Protein AF-A0A9P7KHD9-F1 (afdb_monomer_lite)

Sequence (95 aa):
GGPNWSTQAIERELKKDPVTFARAETGSKQVQLIGGEEKRAFTILVSVASDGTVLPMQAIYAGKTKRSQPSTTAPNDNDLINAGFLIQESGTATC

pLDDT: mean 71.38, std 18.43, range [34.53, 92.44]

Radius of gyration: 21.61 Å; chains: 1; bounding box: 32×31×68 Å

Foldseek 3Di:
DDDDDDPVNVVVVVVPDDDWDFDDDPPDPDTPTDPPDPPWDWDKDWDADPVRDTDAIEIETEDQDCVSWDDCPDPCVVVSVVSPHHYYYPNDNDD

Secondary structure (DSSP, 8-state):
------HHHHHHHHTT-SS------TT-S----TTS-----EEEEEEE-TTSPEEEEEEEESSSSGGGSPPTTSTTHHHHHHTT-EEEE-S----

Organism: NCBI:txid117069

Structure (mmCIF, N/CA/C/O backbone):
data_AF-A0A9P7KHD9-F1
#
_entry.id   AF-A0A9P7KHD9-F1
#
loop_
_atom_site.group_PDB
_atom_site.id
_atom_site.type_symbol
_atom_site.label_atom_id
_atom_site.label_alt_id
_atom_site.label_comp_id
_atom_site.label_asym_id
_atom_site.label_entity_id
_atom_site.label_seq_id
_atom_site.pdbx_PDB_ins_code
_atom_site.Cartn_x
_atom_site.Cartn_y
_atom_site.Cartn_z
_atom_site.occupancy
_atom_site.B_iso_or_equiv
_atom_site.auth_seq_id
_atom_site.auth_comp_id
_atom_site.auth_asym_id
_atom_site.auth_atom_id
_atom_site.pdbx_PDB_model_num
ATOM 1 N N . GLY A 1 1 ? 3.430 12.315 51.596 1.00 34.53 1 GLY A N 1
ATOM 2 C CA . GLY A 1 1 ? 2.187 12.972 51.159 1.00 34.53 1 GLY A CA 1
ATOM 3 C C . GLY A 1 1 ? 2.247 13.132 49.661 1.00 34.53 1 GLY A C 1
ATOM 4 O O . GLY A 1 1 ? 3.084 13.888 49.197 1.00 34.53 1 GLY A O 1
ATOM 5 N N . GLY A 1 2 ? 1.466 12.347 48.919 1.00 45.34 2 GLY A N 1
ATOM 6 C CA . GLY A 1 2 ? 1.341 12.497 47.466 1.00 45.34 2 GLY A CA 1
ATOM 7 C C . GLY A 1 2 ? 0.306 13.573 47.117 1.00 45.34 2 GLY A C 1
ATOM 8 O O . GLY A 1 2 ? -0.537 13.880 47.964 1.00 45.34 2 GLY A O 1
ATOM 9 N N . PRO A 1 3 ? 0.364 14.168 45.915 1.00 47.59 3 PRO A N 1
ATOM 10 C CA . PRO A 1 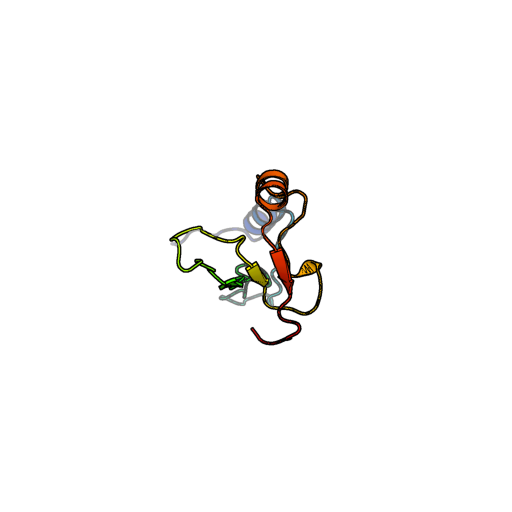3 ? -0.547 15.236 45.527 1.00 47.59 3 PRO A CA 1
ATOM 11 C C . PRO A 1 3 ? -1.995 14.724 45.451 1.00 47.59 3 PRO A C 1
ATOM 13 O O . PRO A 1 3 ? -2.296 13.770 44.736 1.00 47.59 3 PRO A O 1
ATOM 16 N N . ASN A 1 4 ? -2.881 15.379 46.205 1.00 50.75 4 ASN A N 1
ATOM 17 C CA . ASN A 1 4 ? -4.335 15.269 46.101 1.00 50.75 4 ASN A CA 1
ATOM 18 C C . ASN A 1 4 ? -4.772 15.985 44.816 1.00 50.75 4 ASN A C 1
ATOM 20 O O . ASN A 1 4 ? -4.952 17.203 44.808 1.00 50.75 4 ASN A O 1
ATOM 24 N N . TRP A 1 5 ? -4.886 15.239 43.720 1.00 48.66 5 TRP A N 1
ATOM 25 C CA . TRP A 1 5 ? -5.591 15.714 42.539 1.00 48.66 5 TRP A CA 1
ATOM 26 C C . TRP A 1 5 ? -7.090 15.686 42.846 1.00 48.66 5 TRP A C 1
ATOM 28 O O . TRP A 1 5 ? -7.654 14.646 43.174 1.00 48.66 5 TRP A O 1
ATOM 38 N N . SER A 1 6 ? -7.750 16.839 42.767 1.00 60.19 6 SER A N 1
ATOM 39 C CA . SER A 1 6 ? -9.206 16.878 42.841 1.00 60.19 6 SER A CA 1
ATOM 40 C C . SER A 1 6 ? -9.785 16.292 41.552 1.00 60.19 6 SER A C 1
ATOM 42 O O . SER A 1 6 ? -9.264 16.528 40.461 1.00 60.19 6 SER A O 1
ATOM 44 N N . THR A 1 7 ? -10.885 15.547 41.657 1.00 56.28 7 THR A N 1
ATOM 45 C CA . THR A 1 7 ? -11.608 14.949 40.516 1.00 56.28 7 THR A CA 1
ATOM 46 C C . THR A 1 7 ? -11.888 15.969 39.402 1.00 56.28 7 THR A C 1
ATOM 48 O O . THR A 1 7 ? -11.802 15.656 38.219 1.00 56.28 7 THR A O 1
ATOM 51 N N . GLN A 1 8 ? -12.095 17.233 39.782 1.00 52.91 8 GLN A N 1
ATOM 52 C CA . GLN A 1 8 ? -12.338 18.351 38.868 1.00 52.91 8 GLN A CA 1
ATOM 53 C C . GLN A 1 8 ? -11.127 18.720 37.990 1.00 52.91 8 GLN A C 1
ATOM 55 O O . GLN A 1 8 ? -11.306 19.246 36.891 1.00 52.91 8 GLN A O 1
ATOM 60 N N . ALA A 1 9 ? -9.896 18.469 38.451 1.00 56.62 9 ALA A N 1
ATOM 61 C CA . ALA A 1 9 ? -8.685 18.724 37.670 1.00 56.62 9 ALA A CA 1
ATOM 62 C C . ALA A 1 9 ? -8.511 17.687 36.549 1.00 56.62 9 ALA A C 1
ATOM 64 O O . ALA A 1 9 ? -8.137 18.045 35.436 1.00 56.62 9 ALA A O 1
ATOM 65 N N . ILE A 1 10 ? -8.866 16.426 36.817 1.00 57.09 10 ILE A N 1
ATOM 66 C CA . ILE A 1 10 ? -8.832 15.341 35.826 1.00 57.09 10 ILE A CA 1
ATOM 67 C C . ILE A 1 10 ? -9.884 15.571 34.737 1.00 57.09 10 ILE A C 1
ATOM 69 O O . ILE A 1 10 ? -9.589 15.452 33.549 1.00 57.09 10 ILE A O 1
ATOM 73 N N . GLU A 1 11 ? -11.099 15.960 35.127 1.00 55.25 11 GLU A N 1
ATOM 74 C CA . GLU A 1 11 ? -12.193 16.230 34.185 1.00 55.25 11 GLU A CA 1
ATOM 75 C C . GLU A 1 11 ? -11.896 17.408 33.245 1.00 55.25 11 GLU A C 1
ATOM 77 O O . GLU A 1 11 ? -12.316 17.396 32.087 1.00 55.25 11 GLU A O 1
ATOM 82 N N . ARG A 1 12 ? -11.157 18.423 33.716 1.00 52.97 12 ARG A N 1
ATOM 83 C CA . ARG A 1 12 ? -10.740 19.563 32.883 1.00 52.97 12 ARG A CA 1
ATOM 84 C C . ARG A 1 12 ? -9.672 19.193 31.858 1.00 52.97 12 ARG A C 1
ATOM 86 O O . ARG A 1 12 ? -9.709 19.742 30.760 1.00 52.97 12 ARG A O 1
ATOM 93 N N . GLU A 1 13 ? -8.764 18.277 32.187 1.00 54.72 13 GLU A N 1
ATOM 94 C CA . GLU A 1 13 ? -7.717 17.832 31.260 1.00 54.72 13 GLU A CA 1
ATOM 95 C C . GLU A 1 13 ? -8.278 16.872 30.198 1.00 54.72 13 GLU A C 1
ATOM 97 O O . GLU A 1 13 ? -7.981 17.025 29.017 1.00 54.72 13 GLU A O 1
ATOM 102 N N . LEU A 1 14 ? -9.196 15.971 30.578 1.00 53.66 14 LEU A N 1
ATOM 103 C CA . LEU A 1 14 ? -9.873 15.048 29.649 1.00 53.66 14 LEU A CA 1
ATOM 104 C C . LEU A 1 14 ? -10.739 15.755 28.594 1.00 53.66 14 LEU A C 1
ATOM 106 O O . LEU A 1 14 ? -11.021 15.186 27.544 1.00 53.66 14 LEU A O 1
ATOM 110 N N . LYS A 1 15 ? -11.172 16.995 28.850 1.00 54.81 15 LYS A N 1
ATOM 111 C CA . LYS A 1 15 ? -12.023 17.758 27.925 1.00 54.81 15 LYS A CA 1
ATOM 112 C C . LYS A 1 15 ? -11.246 18.455 26.799 1.00 54.81 15 LYS A C 1
ATOM 114 O O . LYS A 1 15 ? -11.886 19.049 25.932 1.00 54.81 15 LYS A O 1
ATOM 119 N N . LYS A 1 16 ? -9.906 18.421 26.812 1.00 53.28 16 LYS A N 1
ATOM 120 C CA . LYS A 1 16 ? -9.064 19.076 25.793 1.00 53.28 16 LYS A CA 1
ATOM 121 C C . LYS A 1 16 ? -8.881 18.263 24.508 1.00 53.28 16 LYS A C 1
ATOM 123 O O . LYS A 1 16 ? -8.672 18.882 23.470 1.00 53.28 16 LYS A O 1
ATOM 128 N N . ASP A 1 17 ? -9.054 16.941 24.543 1.00 44.47 17 ASP A N 1
ATOM 129 C CA . ASP A 1 17 ? -8.779 16.071 23.393 1.00 44.47 17 ASP A CA 1
ATOM 130 C C . ASP A 1 17 ? -10.068 15.383 22.896 1.00 44.47 17 ASP A C 1
ATOM 132 O O . ASP A 1 17 ? -10.583 14.474 23.549 1.00 44.47 17 ASP A O 1
ATOM 136 N N . PRO A 1 18 ? -10.644 15.786 21.746 1.00 43.28 18 PRO A N 1
ATOM 137 C CA . PRO A 1 18 ? -11.999 15.380 21.366 1.00 43.28 18 PRO A CA 1
ATOM 138 C C . PRO A 1 18 ? -12.137 13.962 20.780 1.00 43.28 18 PRO A C 1
ATOM 140 O O . PRO A 1 18 ? -13.191 13.651 20.229 1.00 43.28 18 PRO A O 1
ATOM 143 N N . VAL A 1 19 ? -11.134 13.076 20.859 1.00 46.62 19 VAL A N 1
ATOM 144 C CA . VAL A 1 19 ? -11.216 11.760 20.189 1.00 46.62 19 VAL A CA 1
ATOM 145 C C . VAL A 1 19 ? -10.579 10.629 20.999 1.00 46.62 19 VAL A C 1
ATOM 147 O O . VAL A 1 19 ? -9.668 9.966 20.524 1.00 46.62 19 VAL A O 1
ATOM 150 N N . THR A 1 20 ? -11.048 10.349 22.217 1.00 43.34 20 THR A N 1
ATOM 151 C CA . THR A 1 20 ? -10.852 9.020 22.837 1.00 43.34 20 THR A CA 1
ATOM 152 C C . THR A 1 20 ? -11.920 8.774 23.905 1.00 43.34 20 THR A C 1
ATOM 154 O O . THR A 1 20 ? -11.898 9.384 24.970 1.00 43.34 20 THR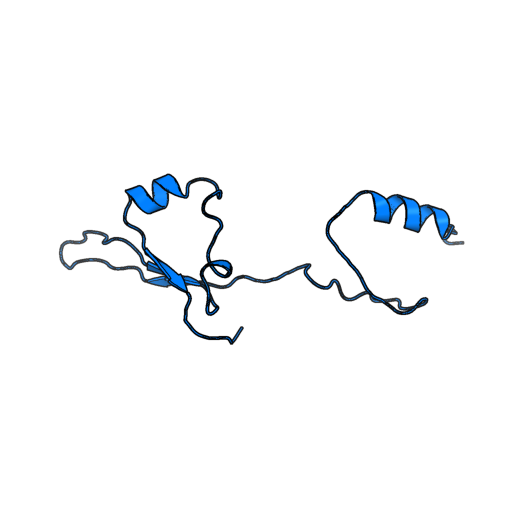 A O 1
ATOM 157 N N . PHE A 1 21 ? -12.864 7.863 23.652 1.00 50.94 21 PHE A N 1
ATOM 158 C CA . PHE A 1 21 ? -13.833 7.446 24.671 1.00 50.94 21 PHE A CA 1
ATOM 159 C C . PHE A 1 21 ? -13.247 6.295 25.486 1.00 50.94 21 PHE A C 1
ATOM 161 O O . PHE A 1 21 ? -13.312 5.132 25.091 1.00 50.94 21 PHE A O 1
ATOM 168 N N . ALA A 1 22 ? -12.666 6.618 26.636 1.00 47.94 22 ALA A N 1
ATOM 169 C CA . ALA A 1 22 ? -12.183 5.623 27.578 1.00 47.94 22 ALA A CA 1
ATOM 170 C C . ALA A 1 22 ? -13.328 5.243 28.538 1.00 47.94 22 ALA A C 1
ATOM 172 O O . ALA A 1 22 ? -13.756 6.055 29.356 1.00 47.94 22 ALA A O 1
ATOM 173 N N . ARG A 1 23 ? -13.880 4.027 28.415 1.00 45.28 23 ARG A N 1
ATOM 174 C CA . ARG A 1 23 ? -14.938 3.524 29.309 1.00 45.28 23 ARG A CA 1
ATOM 175 C C . ARG A 1 23 ? -14.303 2.666 30.402 1.00 45.28 23 ARG A C 1
ATOM 177 O O . ARG A 1 23 ? -13.768 1.604 30.105 1.00 45.28 23 ARG A O 1
ATOM 184 N N . ALA A 1 24 ? -14.390 3.103 31.655 1.00 50.66 24 ALA A N 1
ATOM 185 C CA . ALA A 1 24 ? -14.001 2.315 32.823 1.00 50.66 24 ALA A CA 1
ATOM 186 C C . ALA A 1 24 ? -14.995 2.527 33.969 1.00 50.66 24 ALA A C 1
ATOM 188 O O . ALA A 1 24 ? -15.616 3.585 34.071 1.00 50.66 24 ALA A O 1
ATOM 189 N N . GLU A 1 25 ? -15.146 1.521 34.829 1.00 54.19 25 GLU A N 1
ATOM 190 C CA . GLU A 1 25 ? -15.897 1.662 36.076 1.00 54.19 25 GLU A CA 1
ATOM 191 C C . GLU A 1 25 ? -15.124 2.566 37.044 1.00 54.19 25 GLU A C 1
ATOM 193 O O . GLU A 1 25 ? -13.895 2.461 37.164 1.00 54.19 25 GLU A O 1
ATOM 198 N N . THR A 1 26 ? -15.839 3.464 37.726 1.00 50.66 26 THR A N 1
ATOM 199 C CA . THR A 1 26 ? -15.274 4.429 38.678 1.00 50.66 26 THR A CA 1
ATOM 200 C C . THR A 1 26 ? -14.458 3.704 39.753 1.00 50.66 26 THR A C 1
ATOM 202 O O . THR A 1 26 ? -15.017 2.991 40.580 1.00 50.66 26 THR A O 1
ATOM 205 N N . GLY A 1 27 ? -13.130 3.882 39.739 1.00 56.28 27 GLY A N 1
ATOM 206 C CA . GLY A 1 27 ? -12.187 3.214 40.653 1.00 56.28 27 GLY A CA 1
ATOM 207 C C . GLY A 1 27 ? -11.186 2.261 39.984 1.00 56.28 27 GLY A C 1
ATOM 208 O O . GLY A 1 27 ? -10.273 1.768 40.647 1.00 56.28 27 GLY A O 1
ATOM 209 N N . SER A 1 28 ? -11.304 2.028 38.675 1.00 49.44 28 SER A N 1
ATOM 210 C CA . SER A 1 28 ? -10.364 1.193 37.917 1.00 49.44 28 SER A CA 1
ATOM 211 C C . SER A 1 28 ? -9.000 1.876 37.758 1.00 49.44 28 SER A C 1
ATOM 213 O O . SER A 1 28 ? -8.904 2.966 37.199 1.00 49.44 28 SER A O 1
ATOM 215 N N . LYS A 1 29 ? -7.919 1.227 38.213 1.00 57.47 29 LYS A N 1
ATOM 216 C CA . LYS A 1 29 ? -6.536 1.736 38.069 1.00 57.47 29 LYS A CA 1
ATOM 217 C C . LYS A 1 29 ? -5.958 1.571 36.659 1.00 57.47 29 LYS A C 1
ATOM 219 O O . LYS A 1 29 ? -4.919 2.149 36.360 1.00 57.47 29 LYS A O 1
ATOM 224 N N . GLN A 1 30 ? -6.615 0.783 35.811 1.00 42.75 30 GLN A N 1
ATOM 225 C CA . GLN A 1 30 ? -6.205 0.532 34.437 1.00 42.75 30 GLN A CA 1
ATOM 226 C C . GLN A 1 30 ? -7.404 0.765 33.522 1.00 42.75 30 GLN A C 1
ATOM 228 O O . GLN A 1 30 ? -8.381 0.020 33.555 1.00 42.75 30 GLN A O 1
ATOM 233 N N . VAL A 1 31 ? -7.330 1.829 32.728 1.00 58.31 31 VAL A N 1
ATOM 234 C CA . VAL A 1 31 ? -8.324 2.157 31.709 1.00 58.31 31 VAL A CA 1
ATOM 235 C C . VAL A 1 31 ? -7.811 1.594 30.388 1.00 58.31 31 VAL A C 1
ATOM 237 O O . VAL A 1 31 ? -6.765 2.020 29.900 1.00 58.31 31 VAL A O 1
ATOM 240 N N . GLN A 1 32 ? -8.505 0.604 29.821 1.00 47.41 32 GLN A N 1
ATOM 241 C CA . GLN A 1 32 ? -8.201 0.152 28.463 1.00 47.41 32 GLN A CA 1
ATOM 242 C C . GLN A 1 32 ? -8.572 1.263 27.481 1.00 47.41 32 GLN A C 1
ATOM 244 O O . GLN A 1 32 ? -9.726 1.694 27.416 1.00 47.41 32 GLN A O 1
ATOM 249 N N . LEU A 1 33 ? -7.582 1.733 26.723 1.00 52.22 33 LEU A N 1
ATOM 250 C CA . LEU A 1 33 ? -7.788 2.738 25.691 1.00 52.22 33 LEU A CA 1
ATOM 251 C C . LEU A 1 33 ? -8.426 2.056 24.475 1.00 52.22 33 LEU A C 1
ATOM 253 O O . LEU A 1 33 ? -7.748 1.412 23.674 1.00 52.22 33 LEU A O 1
ATOM 257 N N . ILE A 1 34 ? -9.748 2.158 24.355 1.00 52.75 34 ILE A N 1
ATOM 258 C CA . ILE A 1 34 ? -10.464 1.676 23.173 1.00 52.75 34 ILE A CA 1
ATOM 259 C C . ILE A 1 34 ? -10.110 2.618 22.012 1.00 52.75 34 ILE A C 1
ATOM 261 O O . ILE A 1 34 ? -10.529 3.773 22.000 1.00 52.75 34 ILE A O 1
ATOM 265 N N . GLY A 1 35 ? -9.316 2.124 21.055 1.00 53.88 35 GLY A N 1
ATOM 266 C CA . GLY A 1 35 ? -8.937 2.847 19.830 1.00 53.88 35 GLY A CA 1
ATOM 267 C C . GLY A 1 35 ? -7.536 3.474 19.809 1.00 53.88 35 GLY A C 1
ATOM 268 O O . GLY A 1 35 ? -7.222 4.172 18.853 1.00 53.88 35 GLY A O 1
ATOM 269 N N . GLY A 1 36 ? -6.698 3.235 20.827 1.00 50.00 36 GLY A N 1
ATOM 270 C CA . GLY A 1 36 ? -5.378 3.881 20.954 1.00 50.00 36 GLY A CA 1
ATOM 271 C C . GLY A 1 36 ? -4.281 3.350 20.039 1.00 50.00 36 GLY A C 1
ATOM 272 O O . GLY A 1 36 ? -3.416 4.105 19.617 1.00 50.00 36 GLY A O 1
ATOM 273 N N . GLU A 1 37 ? -4.324 2.065 19.707 1.00 50.62 37 GLU A N 1
ATOM 274 C CA . GLU A 1 37 ? -3.387 1.458 18.767 1.00 50.62 37 GLU A CA 1
ATOM 275 C C . GLU A 1 37 ? -4.117 0.426 17.917 1.00 50.62 37 GLU A C 1
ATOM 277 O O . GLU A 1 37 ? -4.095 -0.774 18.191 1.00 50.62 37 GLU A O 1
ATOM 282 N N . GLU A 1 38 ? -4.764 0.875 16.847 1.00 56.75 38 GLU A N 1
ATOM 283 C CA . GLU A 1 38 ? -4.996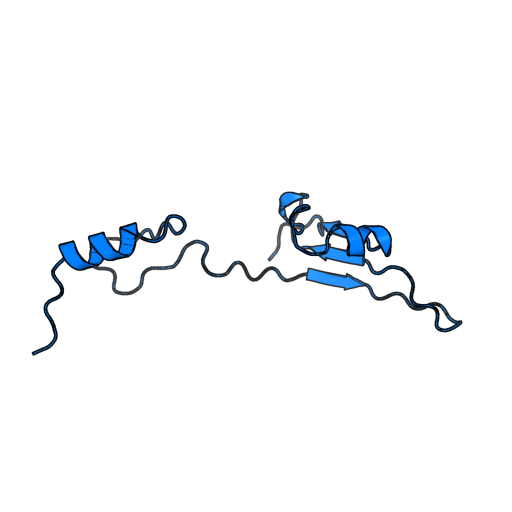 -0.040 15.737 1.00 56.75 38 GLU A CA 1
ATOM 284 C C . GLU A 1 38 ? -3.678 -0.153 14.959 1.00 56.75 38 GLU A C 1
ATOM 286 O O . GLU A 1 38 ? -3.373 0.674 14.098 1.00 56.75 38 GLU A O 1
ATOM 291 N N . LYS A 1 39 ? -2.855 -1.159 15.291 1.00 56.91 39 LYS A N 1
ATOM 292 C CA . LYS A 1 39 ? -1.678 -1.524 14.490 1.00 56.91 39 LYS A CA 1
ATOM 293 C C . LYS A 1 39 ? -2.158 -2.015 13.127 1.00 56.91 39 LYS A C 1
ATOM 295 O O . LYS A 1 39 ? -2.456 -3.192 12.948 1.00 56.91 39 LYS A O 1
ATOM 300 N N . ARG A 1 40 ? -2.257 -1.106 12.157 1.00 66.75 40 ARG A N 1
ATOM 301 C CA . ARG A 1 40 ? -2.607 -1.448 10.775 1.00 66.75 40 ARG A CA 1
ATOM 302 C C . ARG A 1 40 ? -1.400 -2.078 10.088 1.00 66.75 40 ARG A C 1
ATOM 304 O O . ARG A 1 40 ? -0.593 -1.387 9.474 1.00 66.75 40 ARG A O 1
ATOM 311 N N . ALA A 1 41 ? -1.262 -3.393 10.225 1.00 71.19 41 ALA A N 1
ATOM 312 C CA . ALA A 1 41 ? -0.346 -4.171 9.403 1.00 71.19 41 ALA A CA 1
ATOM 313 C C . ALA A 1 41 ? -0.901 -4.286 7.972 1.00 71.19 41 ALA A C 1
ATOM 315 O O . ALA A 1 41 ? -2.103 -4.472 7.769 1.00 71.19 41 ALA A O 1
ATOM 316 N N . PHE A 1 42 ? -0.021 -4.173 6.980 1.00 83.25 42 PHE A N 1
ATOM 317 C CA . PHE A 1 42 ? -0.336 -4.389 5.570 1.00 83.25 42 PHE A CA 1
ATOM 318 C C . PHE A 1 42 ? 0.821 -5.130 4.895 1.00 83.25 42 PHE A C 1
ATOM 320 O O . PHE A 1 42 ? 1.948 -5.142 5.395 1.00 83.25 42 PHE A O 1
ATOM 327 N N . THR A 1 43 ? 0.538 -5.770 3.767 1.00 88.94 43 THR A N 1
ATOM 328 C CA . THR A 1 43 ? 1.523 -6.504 2.967 1.00 88.94 43 THR A CA 1
ATOM 329 C C . THR A 1 43 ? 1.835 -5.725 1.697 1.00 88.94 43 THR A C 1
ATOM 331 O O . THR A 1 43 ? 0.915 -5.265 1.028 1.00 88.94 43 THR A O 1
ATOM 334 N N . ILE A 1 44 ? 3.116 -5.600 1.338 1.00 90.06 44 ILE A N 1
ATOM 335 C CA . ILE A 1 44 ? 3.540 -5.083 0.030 1.00 90.06 44 ILE A CA 1
ATOM 336 C C . ILE A 1 44 ? 4.012 -6.240 -0.845 1.00 90.06 44 ILE A C 1
ATOM 338 O O . ILE A 1 44 ? 4.918 -6.981 -0.465 1.00 90.06 44 ILE A O 1
ATOM 342 N N . LEU A 1 45 ? 3.429 -6.359 -2.035 1.00 90.88 45 LEU A N 1
ATOM 343 C CA . LEU A 1 45 ? 3.939 -7.189 -3.116 1.00 90.88 45 LEU A CA 1
ATOM 344 C C . LEU A 1 45 ? 4.904 -6.358 -3.965 1.00 90.88 45 LEU A C 1
ATOM 346 O O . LEU A 1 45 ? 4.489 -5.444 -4.683 1.00 90.88 45 LEU A O 1
ATOM 350 N N . VAL A 1 46 ? 6.189 -6.696 -3.888 1.00 88.25 46 VAL A N 1
ATOM 351 C CA . VAL A 1 46 ? 7.235 -6.101 -4.724 1.00 88.25 46 VAL A CA 1
ATOM 352 C C . VAL A 1 46 ? 7.413 -6.967 -5.965 1.00 88.25 46 VAL A C 1
ATOM 354 O O . VAL A 1 46 ? 7.712 -8.154 -5.850 1.00 88.25 46 VAL A O 1
ATOM 357 N N . SER A 1 47 ? 7.240 -6.371 -7.143 1.00 84.75 47 SER A N 1
ATOM 358 C CA . SER A 1 47 ? 7.390 -7.061 -8.425 1.00 84.75 47 SER A CA 1
ATOM 359 C C . SER A 1 47 ? 8.582 -6.489 -9.186 1.00 84.75 47 SER A C 1
ATOM 361 O O . SER A 1 47 ? 8.650 -5.285 -9.427 1.00 84.75 47 SER A O 1
ATOM 363 N N . VAL A 1 48 ? 9.522 -7.354 -9.566 1.00 89.19 48 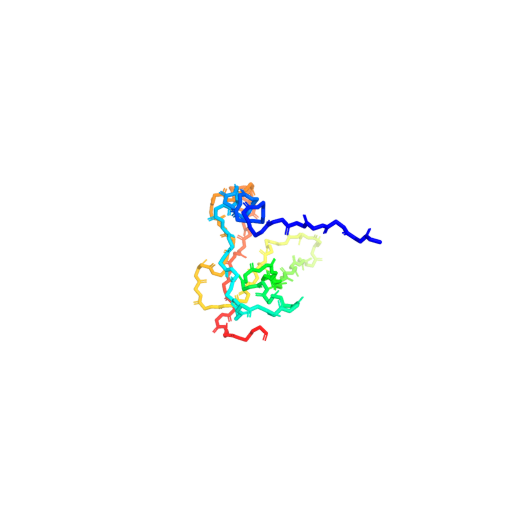VAL A N 1
ATOM 364 C CA . VAL A 1 48 ? 10.709 -6.988 -10.350 1.00 89.19 48 VAL A CA 1
ATOM 365 C C . VAL A 1 48 ? 10.753 -7.879 -11.584 1.00 89.19 48 VAL A C 1
ATOM 367 O O . VAL A 1 48 ? 10.695 -9.104 -11.471 1.00 89.19 48 VAL A O 1
ATOM 370 N N . ALA A 1 49 ? 10.809 -7.264 -12.761 1.00 88.81 49 ALA A N 1
ATOM 371 C CA . ALA A 1 49 ? 10.941 -7.969 -14.025 1.00 88.81 49 ALA A CA 1
ATOM 372 C C . ALA A 1 49 ? 12.378 -8.479 -14.227 1.00 88.81 49 ALA A C 1
ATOM 374 O O . ALA A 1 49 ? 13.328 -8.016 -13.595 1.00 88.81 49 ALA A O 1
ATOM 375 N N . SER A 1 50 ? 12.553 -9.463 -15.112 1.00 89.81 50 SER A N 1
ATOM 376 C CA . SER A 1 50 ? 13.852 -10.114 -15.346 1.00 89.81 50 SER A CA 1
ATOM 377 C C . SER A 1 50 ? 14.931 -9.186 -15.921 1.00 89.81 50 SER A C 1
ATOM 379 O O . SER A 1 50 ? 16.109 -9.520 -15.861 1.00 89.81 50 SER A O 1
ATOM 381 N N . ASP A 1 51 ? 14.540 -8.035 -16.463 1.00 92.44 51 ASP A N 1
ATOM 382 C CA . ASP A 1 51 ? 15.421 -6.963 -16.939 1.00 92.44 51 ASP A CA 1
ATOM 383 C C . ASP A 1 51 ? 15.841 -5.982 -15.823 1.00 92.44 51 ASP A C 1
ATOM 385 O O . ASP A 1 51 ? 16.593 -5.043 -16.075 1.00 92.44 51 ASP A O 1
ATOM 389 N N . GLY A 1 52 ? 15.372 -6.195 -14.589 1.00 88.31 52 GLY A N 1
ATOM 390 C CA . GLY A 1 52 ? 15.616 -5.320 -13.444 1.00 88.31 52 GLY A CA 1
ATOM 391 C C . GLY A 1 52 ? 14.614 -4.171 -13.307 1.00 88.31 52 GLY A C 1
ATOM 392 O O . GLY A 1 52 ? 14.726 -3.391 -12.360 1.00 88.31 52 GLY A O 1
ATOM 393 N N . THR A 1 53 ? 13.622 -4.064 -14.195 1.00 88.62 53 THR A N 1
ATOM 394 C CA . THR A 1 53 ? 12.575 -3.043 -14.095 1.00 88.62 53 THR A CA 1
ATOM 395 C C . THR A 1 53 ? 11.686 -3.314 -12.879 1.00 88.62 53 THR A C 1
ATOM 397 O O . THR A 1 53 ? 11.146 -4.410 -12.712 1.00 88.62 53 THR A O 1
ATOM 400 N N . VAL A 1 54 ? 11.502 -2.302 -12.027 1.00 84.81 54 VAL A N 1
ATOM 401 C CA . VAL A 1 54 ? 10.552 -2.361 -10.906 1.00 84.81 54 VAL A CA 1
ATOM 402 C C . VAL A 1 54 ? 9.152 -2.109 -11.452 1.00 84.81 54 VAL A C 1
ATOM 404 O O . VAL A 1 54 ? 8.875 -1.043 -12.000 1.00 84.81 54 VAL A O 1
ATOM 407 N N . LEU A 1 55 ? 8.276 -3.099 -11.315 1.00 86.19 55 LEU A N 1
ATOM 408 C CA . LEU A 1 55 ? 6.874 -2.979 -11.695 1.00 86.19 55 LEU A CA 1
ATOM 409 C C . LEU A 1 55 ? 6.080 -2.315 -10.561 1.00 86.19 55 LEU A C 1
ATOM 411 O O . LEU A 1 55 ? 6.513 -2.362 -9.402 1.00 86.19 55 LEU A O 1
ATOM 415 N N . PRO A 1 56 ? 4.916 -1.713 -10.863 1.00 87.62 56 PRO A N 1
ATOM 416 C CA . PRO A 1 56 ? 4.091 -1.093 -9.838 1.00 87.62 56 PRO A CA 1
ATOM 417 C C . PRO A 1 56 ? 3.788 -2.063 -8.693 1.00 87.62 56 PRO A C 1
ATOM 419 O O . PRO A 1 56 ? 3.458 -3.230 -8.919 1.00 87.62 56 PRO A O 1
ATOM 422 N N . MET A 1 57 ? 3.938 -1.590 -7.455 1.00 89.75 57 MET A N 1
ATOM 423 C CA . MET A 1 57 ? 3.762 -2.441 -6.278 1.00 89.75 57 MET A CA 1
ATOM 424 C C . MET A 1 57 ? 2.296 -2.483 -5.854 1.00 89.75 57 MET A C 1
ATOM 426 O O . MET A 1 57 ? 1.542 -1.526 -6.051 1.00 89.75 57 MET A O 1
ATOM 430 N N . GLN A 1 58 ? 1.908 -3.582 -5.211 1.00 91.81 58 GLN A N 1
ATOM 431 C CA . GLN A 1 58 ? 0.568 -3.741 -4.656 1.00 91.81 58 GLN A CA 1
ATOM 432 C C . GLN A 1 58 ? 0.619 -3.758 -3.128 1.00 91.81 58 GLN A C 1
ATOM 434 O O . GLN A 1 58 ? 1.311 -4.580 -2.531 1.00 91.81 58 GLN A O 1
ATOM 439 N N . ALA A 1 59 ? -0.142 -2.866 -2.500 1.00 90.62 59 ALA A N 1
ATOM 440 C CA . ALA A 1 59 ? -0.340 -2.794 -1.063 1.00 90.62 59 ALA A CA 1
ATOM 441 C C . ALA A 1 59 ? -1.675 -3.439 -0.671 1.00 90.62 59 ALA A C 1
ATOM 443 O O . ALA A 1 59 ? -2.740 -3.010 -1.117 1.00 90.62 59 ALA A O 1
ATOM 444 N N . ILE A 1 60 ? -1.618 -4.463 0.178 1.00 90.12 60 ILE A N 1
ATOM 445 C CA . ILE A 1 60 ? -2.774 -5.230 0.643 1.00 90.12 60 ILE A CA 1
ATOM 446 C C . ILE A 1 60 ? -3.008 -4.935 2.125 1.00 90.12 60 ILE A C 1
ATOM 448 O O . ILE A 1 60 ? -2.219 -5.334 2.982 1.00 90.12 60 ILE A O 1
ATOM 452 N N . TYR A 1 61 ? -4.106 -4.246 2.425 1.00 88.56 61 TYR A N 1
ATOM 453 C CA . TYR A 1 61 ? -4.508 -3.848 3.772 1.00 88.56 61 TYR A CA 1
ATOM 454 C C . TYR A 1 61 ? -5.468 -4.865 4.379 1.00 88.56 61 TYR A C 1
ATOM 456 O O . TYR A 1 61 ? -6.412 -5.305 3.723 1.00 88.56 61 TYR A O 1
ATOM 464 N N . ALA A 1 62 ? -5.269 -5.212 5.651 1.00 86.56 62 ALA A N 1
ATOM 465 C CA . ALA A 1 62 ? -6.179 -6.106 6.357 1.00 86.56 62 ALA A CA 1
ATOM 466 C C . ALA A 1 62 ? -7.595 -5.510 6.432 1.00 86.56 62 ALA A C 1
ATOM 468 O O . ALA A 1 62 ? -7.791 -4.383 6.894 1.00 86.56 62 ALA A O 1
ATOM 469 N N . GLY A 1 63 ? -8.592 -6.275 5.988 1.00 83.94 63 GLY A N 1
ATOM 470 C CA . GLY A 1 63 ? -9.999 -5.903 6.068 1.00 83.94 63 GLY A CA 1
ATOM 471 C C . GLY A 1 63 ? -10.789 -6.244 4.811 1.00 83.94 63 GLY A C 1
ATOM 472 O O . GLY A 1 63 ? -10.299 -6.880 3.884 1.00 83.94 63 GLY A O 1
ATOM 473 N N . LYS A 1 64 ? -12.058 -5.828 4.791 1.00 83.62 64 LYS A N 1
ATOM 474 C CA . LYS A 1 64 ? -13.032 -6.208 3.749 1.00 83.62 64 LYS A CA 1
ATOM 475 C C . LYS A 1 64 ? -13.558 -5.044 2.920 1.00 83.62 64 LYS A C 1
ATOM 477 O O . LYS A 1 64 ? -14.379 -5.250 2.036 1.00 83.62 64 LYS A O 1
ATOM 482 N N . THR A 1 65 ? -13.179 -3.817 3.262 1.00 85.19 65 THR A N 1
ATOM 483 C CA . THR A 1 65 ? -13.763 -2.617 2.654 1.00 85.19 65 THR A CA 1
ATOM 484 C C . THR A 1 65 ? -12.686 -1.585 2.380 1.00 85.19 65 THR A C 1
ATOM 486 O O . THR A 1 65 ? -11.661 -1.568 3.056 1.00 85.19 65 THR A O 1
ATOM 489 N N . LYS A 1 66 ? -12.974 -0.636 1.486 1.00 84.12 66 LYS A N 1
ATOM 490 C CA . LYS A 1 66 ? -12.099 0.516 1.220 1.00 84.12 66 LYS A CA 1
ATOM 491 C C . LYS A 1 66 ? -11.766 1.342 2.466 1.00 84.12 66 LYS A C 1
ATOM 493 O O . LYS A 1 66 ? -10.735 1.989 2.505 1.00 84.12 66 LYS A O 1
ATOM 498 N N . ARG A 1 67 ? -12.587 1.287 3.523 1.00 84.19 67 ARG A N 1
ATOM 499 C CA . ARG A 1 67 ? -12.293 1.956 4.805 1.00 84.19 67 ARG A CA 1
ATOM 500 C C . ARG A 1 67 ? -11.058 1.378 5.517 1.00 84.19 67 ARG A C 1
ATOM 502 O O . ARG A 1 67 ? -10.485 2.023 6.395 1.00 84.19 67 ARG A O 1
ATOM 509 N N . SER A 1 68 ? -10.670 0.155 5.167 1.00 82.00 68 SER A N 1
ATOM 510 C CA . SER A 1 68 ? -9.451 -0.491 5.654 1.00 82.00 68 SER A CA 1
ATOM 511 C C . SER A 1 68 ? -8.191 0.031 4.961 1.00 82.00 68 SER A C 1
ATOM 513 O O . SER A 1 68 ? -7.099 -0.111 5.506 1.00 82.00 68 SER A O 1
ATOM 515 N N . GLN A 1 69 ? -8.344 0.656 3.792 1.00 87.12 69 GLN A N 1
ATOM 516 C CA . GLN A 1 69 ? -7.265 1.283 3.038 1.00 87.12 69 GLN A CA 1
ATOM 517 C C . GLN A 1 69 ? -6.917 2.670 3.627 1.00 87.12 69 GLN A C 1
ATOM 519 O O . GLN A 1 69 ? -7.687 3.215 4.430 1.00 87.12 69 GLN A O 1
ATOM 524 N N . PRO A 1 70 ? -5.764 3.257 3.259 1.00 86.88 70 PRO A N 1
ATOM 525 C CA . PRO A 1 70 ? -5.432 4.640 3.582 1.00 86.88 70 PRO A CA 1
ATOM 526 C C . PRO A 1 70 ? -6.476 5.624 3.044 1.00 86.88 70 PRO A C 1
ATOM 528 O O . PRO A 1 70 ? -7.175 5.349 2.071 1.00 86.88 70 PRO A O 1
ATOM 531 N N . SER A 1 71 ? -6.579 6.789 3.686 1.00 86.31 71 SER A N 1
ATOM 532 C CA . SER A 1 71 ? -7.449 7.858 3.190 1.00 86.31 71 SER A CA 1
ATOM 533 C C . SER A 1 71 ? -6.942 8.376 1.846 1.00 86.31 71 SER A C 1
ATOM 535 O O . SER A 1 71 ? -5.755 8.656 1.718 1.00 86.31 71 SER A O 1
ATOM 537 N N . THR A 1 72 ? -7.849 8.650 0.909 1.00 86.88 72 THR A N 1
ATOM 538 C CA . THR A 1 72 ? -7.539 9.340 -0.361 1.00 86.88 72 THR A CA 1
ATOM 539 C C . THR A 1 72 ? -7.116 10.800 -0.162 1.00 86.88 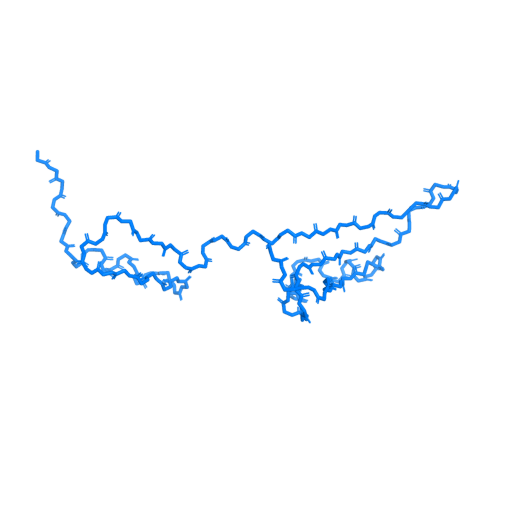72 THR A C 1
ATOM 541 O O . THR A 1 72 ? -6.745 11.500 -1.093 1.00 86.88 72 THR A O 1
ATOM 544 N N . THR A 1 73 ? -7.231 11.313 1.063 1.00 90.00 73 THR A N 1
ATOM 545 C CA . THR A 1 73 ? -6.734 12.639 1.453 1.00 90.00 73 THR A CA 1
ATOM 546 C C . THR A 1 73 ? -5.383 12.564 2.161 1.00 90.00 73 THR A C 1
ATOM 548 O O . THR A 1 73 ? -4.937 13.564 2.725 1.00 90.00 73 THR A O 1
ATOM 551 N N . ALA A 1 74 ? -4.772 11.378 2.238 1.00 86.88 74 ALA A N 1
ATOM 552 C CA . ALA A 1 74 ? -3.463 11.221 2.843 1.00 86.88 74 ALA A CA 1
ATOM 553 C C . ALA A 1 74 ? -2.403 11.976 2.023 1.00 86.88 74 ALA A C 1
ATOM 555 O O . ALA A 1 74 ? -2.539 12.118 0.803 1.00 86.88 74 ALA A O 1
ATOM 556 N N . PRO A 1 75 ? -1.329 12.455 2.671 1.00 91.31 75 PRO A N 1
ATOM 557 C CA . PRO A 1 75 ? -0.193 13.008 1.950 1.00 91.31 75 PRO A CA 1
ATOM 558 C C . PRO A 1 75 ? 0.310 12.016 0.893 1.00 91.31 75 PRO A C 1
ATOM 560 O O . PRO A 1 75 ? 0.470 10.833 1.188 1.00 91.31 75 PRO A O 1
ATOM 563 N N . ASN A 1 76 ? 0.583 12.513 -0.314 1.00 89.00 76 ASN A N 1
ATOM 564 C CA . ASN A 1 76 ? 1.153 11.760 -1.439 1.00 89.00 76 ASN A CA 1
ATOM 565 C C . ASN A 1 76 ? 0.255 10.658 -2.048 1.00 89.00 76 ASN A C 1
ATOM 567 O O . ASN A 1 76 ? 0.754 9.841 -2.820 1.00 89.00 76 ASN A O 1
ATOM 571 N N . ASP A 1 77 ? -1.058 10.644 -1.776 1.00 88.44 77 ASP A N 1
ATOM 572 C CA . ASP A 1 77 ? -2.005 9.722 -2.441 1.00 88.44 77 ASP A CA 1
ATOM 573 C C . ASP A 1 77 ? -1.946 9.853 -3.976 1.00 88.44 77 ASP A C 1
ATOM 575 O O . ASP A 1 77 ? -1.837 8.865 -4.701 1.00 88.44 77 ASP A O 1
ATOM 579 N N . ASN A 1 78 ? -1.879 11.093 -4.476 1.00 91.06 78 ASN A N 1
ATOM 580 C CA . ASN A 1 78 ? -1.731 11.368 -5.907 1.00 91.06 78 ASN A CA 1
ATOM 581 C C . ASN A 1 78 ? -0.421 10.820 -6.488 1.00 91.06 78 ASN A C 1
ATOM 583 O O . ASN A 1 78 ? -0.427 10.297 -7.599 1.00 91.06 78 ASN A O 1
ATOM 587 N N . ASP A 1 79 ? 0.695 10.921 -5.763 1.00 91.56 79 ASP A N 1
ATOM 588 C CA . ASP A 1 79 ? 1.988 10.413 -6.238 1.00 91.56 79 ASP A CA 1
ATOM 589 C C . ASP A 1 79 ? 1.961 8.887 -6.344 1.00 91.56 79 ASP A C 1
ATOM 591 O O . ASP A 1 79 ? 2.466 8.313 -7.309 1.00 91.56 79 ASP A O 1
ATOM 595 N N . LEU A 1 80 ? 1.305 8.236 -5.383 1.00 89.19 80 LEU A N 1
ATOM 596 C CA . LEU A 1 80 ? 1.108 6.795 -5.358 1.00 89.19 80 LEU A CA 1
ATOM 597 C C . LEU A 1 80 ? 0.261 6.321 -6.551 1.00 89.19 80 LEU A C 1
ATOM 599 O O . LEU A 1 80 ? 0.645 5.373 -7.239 1.00 89.19 80 LEU A O 1
ATOM 603 N N . ILE A 1 81 ? -0.842 7.016 -6.846 1.00 89.31 81 ILE A N 1
ATOM 604 C CA . ILE A 1 81 ? -1.697 6.733 -8.010 1.00 89.31 81 ILE A CA 1
ATOM 605 C C . ILE A 1 81 ? -0.934 6.970 -9.319 1.00 89.31 81 ILE A C 1
ATOM 607 O O . ILE A 1 81 ? -0.969 6.127 -10.215 1.00 89.31 81 ILE A O 1
ATOM 611 N N . ASN A 1 82 ? -0.204 8.084 -9.427 1.00 90.75 82 ASN A N 1
ATOM 612 C CA . ASN A 1 82 ? 0.564 8.433 -10.625 1.00 90.75 82 ASN A CA 1
ATOM 613 C C . ASN A 1 82 ? 1.701 7.442 -10.905 1.00 90.75 82 ASN A C 1
ATOM 615 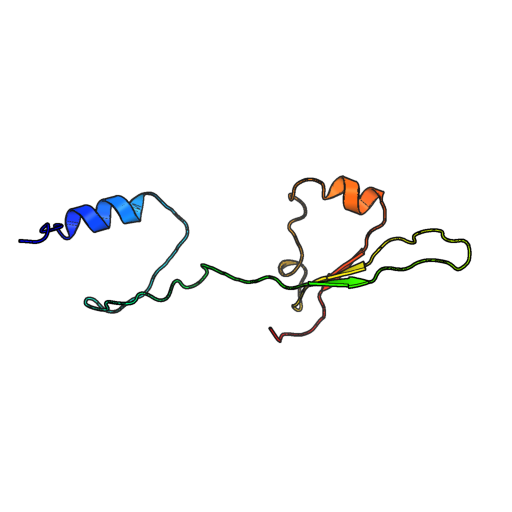O O . ASN A 1 82 ? 2.029 7.190 -12.062 1.00 90.75 82 ASN A O 1
ATOM 619 N N . ALA A 1 83 ? 2.280 6.854 -9.858 1.00 87.62 83 ALA A N 1
ATOM 620 C CA . ALA A 1 83 ? 3.287 5.807 -9.974 1.00 87.62 83 ALA A CA 1
ATOM 621 C C . ALA A 1 83 ? 2.687 4.404 -10.232 1.00 87.62 83 ALA A C 1
ATOM 623 O O . ALA A 1 83 ? 3.427 3.430 -10.367 1.00 87.62 83 ALA A O 1
ATOM 624 N N . GLY A 1 84 ? 1.356 4.292 -10.333 1.00 89.69 84 GLY A N 1
ATOM 625 C CA . GLY A 1 84 ? 0.640 3.071 -10.708 1.00 89.69 84 GLY A CA 1
ATOM 626 C C . GLY A 1 84 ? 0.488 2.040 -9.589 1.00 89.69 84 GLY A C 1
ATOM 627 O O . GLY A 1 84 ? 0.141 0.893 -9.871 1.00 89.69 84 GLY A O 1
ATOM 628 N N . PHE A 1 85 ? 0.755 2.410 -8.334 1.00 89.50 85 PHE A N 1
ATOM 629 C CA . PHE A 1 85 ? 0.596 1.496 -7.204 1.00 89.50 85 PHE A CA 1
ATOM 630 C C . PHE A 1 85 ? -0.865 1.085 -7.029 1.00 89.50 85 PHE A C 1
ATOM 632 O O . PHE A 1 85 ? -1.790 1.883 -7.187 1.00 89.50 85 PHE A O 1
ATOM 639 N N . LEU A 1 86 ? -1.063 -0.169 -6.635 1.00 90.94 86 LEU A N 1
ATOM 640 C CA . LEU A 1 86 ? -2.386 -0.727 -6.394 1.00 90.94 86 LEU A CA 1
ATOM 641 C C . LEU A 1 86 ? -2.627 -0.857 -4.894 1.00 90.94 86 LEU A C 1
ATOM 643 O O . LEU A 1 86 ? -1.866 -1.525 -4.200 1.00 90.94 86 LEU A O 1
ATOM 647 N N . ILE A 1 87 ? -3.704 -0.255 -4.396 1.00 90.69 87 ILE A N 1
ATOM 648 C CA . ILE A 1 87 ? -4.149 -0.411 -3.009 1.00 90.69 87 ILE A CA 1
ATOM 649 C C . ILE A 1 87 ? -5.387 -1.303 -2.992 1.00 90.69 87 ILE A C 1
ATOM 651 O O . ILE A 1 87 ? -6.374 -1.024 -3.675 1.00 90.69 87 ILE A O 1
ATOM 655 N N . GLN A 1 88 ? -5.344 -2.368 -2.196 1.00 90.44 88 GLN A N 1
ATOM 656 C CA . GLN A 1 88 ? -6.437 -3.326 -2.090 1.00 90.44 88 GLN A CA 1
ATOM 657 C C . GLN A 1 88 ? -6.647 -3.775 -0.646 1.00 90.44 88 GLN A C 1
ATOM 659 O O . GLN A 1 88 ? -5.714 -3.847 0.148 1.00 90.44 88 GLN A O 1
ATOM 664 N N . GLU A 1 89 ? -7.879 -4.110 -0.292 1.00 89.12 89 GLU A N 1
ATOM 665 C CA . GLU A 1 89 ? -8.187 -4.856 0.921 1.00 89.12 89 GLU A CA 1
ATOM 666 C C . GLU A 1 89 ? -7.912 -6.362 0.750 1.00 89.12 89 GLU A C 1
ATOM 668 O O . GLU A 1 89 ? -8.067 -6.926 -0.335 1.00 89.12 89 GLU A O 1
ATOM 673 N N . SER A 1 90 ? -7.529 -7.037 1.835 1.00 86.62 90 SER A N 1
ATOM 674 C CA . SER A 1 90 ? -7.264 -8.482 1.847 1.00 86.62 90 SER A CA 1
ATOM 675 C C . SER A 1 90 ? -8.522 -9.332 1.641 1.00 86.62 90 SER A C 1
ATOM 677 O O . SER A 1 90 ? -8.424 -10.518 1.336 1.00 86.62 90 SER A O 1
ATOM 679 N N . GLY A 1 91 ? -9.710 -8.763 1.868 1.00 84.56 91 GLY A N 1
ATOM 680 C CA . GLY A 1 91 ? -10.982 -9.486 1.892 1.00 84.56 91 GLY A CA 1
ATOM 681 C C . GLY A 1 91 ? -11.198 -10.318 3.164 1.00 84.56 91 GLY A C 1
ATOM 682 O O . GLY A 1 91 ? -12.233 -10.976 3.307 1.00 84.56 91 GLY A O 1
ATOM 683 N N . THR A 1 92 ? -10.267 -10.283 4.122 1.00 74.44 92 THR A N 1
ATOM 684 C CA . THR A 1 92 ? -10.323 -11.071 5.362 1.00 74.44 92 THR A CA 1
ATOM 685 C C . THR A 1 92 ? -10.668 -10.194 6.566 1.00 74.44 92 THR A C 1
ATOM 687 O O . THR A 1 92 ? -10.392 -8.999 6.592 1.00 74.44 92 THR A O 1
ATOM 690 N N . ALA A 1 93 ? -11.343 -10.773 7.566 1.00 64.81 93 ALA A N 1
ATOM 691 C CA . ALA A 1 93 ? -11.682 -10.073 8.815 1.00 64.81 93 ALA A CA 1
ATOM 692 C C . ALA A 1 93 ? -10.599 -10.208 9.898 1.00 64.81 93 ALA A C 1
ATOM 694 O O . ALA A 1 93 ? -10.762 -9.666 10.984 1.00 64.81 93 ALA A O 1
ATOM 695 N N . THR A 1 94 ? -9.564 -11.005 9.645 1.00 51.69 94 THR A N 1
ATOM 696 C CA . THR A 1 94 ? -8.606 -11.431 10.663 1.00 51.69 94 THR A CA 1
ATOM 697 C C . THR A 1 94 ? -7.450 -10.444 10.753 1.00 51.69 94 THR A C 1
ATOM 699 O O . THR A 1 94 ? -6.645 -10.360 9.823 1.00 51.69 94 THR A O 1
ATOM 702 N N . CYS A 1 95 ? -7.409 -9.715 11.867 1.00 49.31 95 CYS A N 1
ATOM 703 C CA . CYS A 1 95 ? -6.194 -9.190 12.484 1.00 49.31 95 CYS A CA 1
ATOM 704 C C . CYS A 1 95 ? -5.507 -10.287 13.307 1.00 49.31 95 CYS A C 1
ATOM 706 O O . CYS A 1 95 ? -6.225 -11.184 13.808 1.00 49.31 95 CYS A O 1
#